Protein AF-A0AAQ0H2B1-F1 (afdb_monomer_lite)

Foldseek 3Di:
DWKKKWAWPDFDPVDPFRIWIWAADPPFKIWIATVPDIWIFGKDDPDDCLDPQNWMKTWTQADVSQVRDIKIKIKGADNVLQKMKIWIDHPPDPDTGITIFGMFIQPPDPDDDCVVHDVVVCVVRVVRNVVRVVSRVVVVD

pLDDT: mean 92.04, std 7.0, range [63.38, 98.38]

Secondary structure (DSSP, 8-state):
-EEEEEEEEE--TT---SEEEEEE-TTSEEEEEETTEEEEEEEEESS-TTSSSEEEEEEEEEEGGGTTEEEEEEEEEETTTTEEEEEEE-TT-SS-EEEEEEEEEPSS-S---GGGHHHHHHHHTHHHHHHHHHHHHHHT-

Radius of gyration: 14.16 Å; chains: 1; bounding box: 31×33×37 Å

Structure (mmCIF, N/CA/C/O backbone):
data_AF-A0AAQ0H2B1-F1
#
_entry.id   AF-A0AAQ0H2B1-F1
#
loop_
_atom_site.group_PDB
_atom_site.id
_atom_site.type_symbol
_atom_site.label_atom_id
_atom_site.label_alt_id
_atom_site.label_comp_id
_atom_site.label_asym_id
_atom_site.label_entity_id
_atom_site.label_seq_id
_atom_site.pdbx_PDB_ins_code
_atom_site.Cartn_x
_atom_site.Cartn_y
_atom_site.Cartn_z
_atom_site.occupancy
_atom_site.B_iso_or_equiv
_atom_site.auth_seq_id
_atom_site.auth_comp_id
_atom_site.auth_asym_id
_atom_site.auth_atom_id
_atom_site.pdbx_PDB_model_num
ATOM 1 N N . MET A 1 1 ? -8.523 10.826 -0.310 1.00 90.31 1 MET A N 1
ATOM 2 C CA . MET A 1 1 ? -7.206 10.159 -0.131 1.00 90.31 1 MET A CA 1
ATOM 3 C C . MET A 1 1 ? -7.349 8.956 0.801 1.00 90.31 1 MET A C 1
ATOM 5 O O . MET A 1 1 ? -8.160 9.020 1.713 1.00 90.31 1 MET A O 1
ATOM 9 N N . TYR A 1 2 ? -6.572 7.887 0.592 1.00 94.31 2 TYR A N 1
ATOM 10 C CA . TYR A 1 2 ? -6.545 6.706 1.471 1.00 94.31 2 TYR A CA 1
ATOM 11 C C . TYR A 1 2 ? -5.107 6.312 1.789 1.00 94.31 2 TYR A C 1
ATOM 13 O O . TYR A 1 2 ? -4.203 6.594 1.006 1.00 94.31 2 TYR A O 1
ATOM 21 N N . ALA A 1 3 ? -4.884 5.635 2.912 1.00 96.81 3 ALA A N 1
ATOM 22 C CA . ALA A 1 3 ? -3.597 5.017 3.197 1.00 96.81 3 ALA A CA 1
ATOM 23 C C . ALA A 1 3 ? -3.7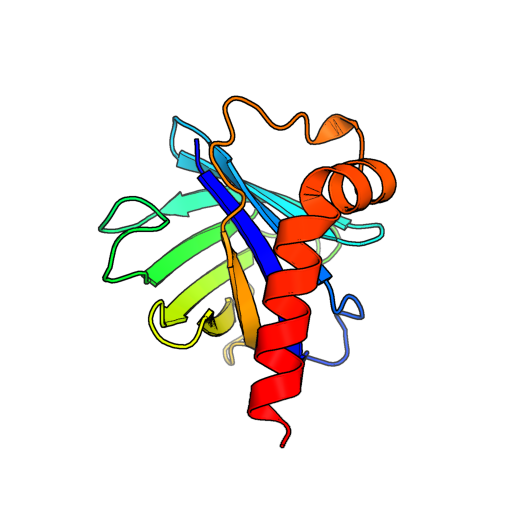60 3.808 4.120 1.00 96.81 3 ALA A C 1
ATOM 25 O O . ALA A 1 3 ? -4.725 3.722 4.881 1.00 96.81 3 ALA A O 1
ATOM 26 N N . GLN A 1 4 ? -2.817 2.875 4.050 1.00 97.06 4 GLN A N 1
ATOM 27 C CA . GLN A 1 4 ? -2.759 1.722 4.940 1.00 97.06 4 GLN A CA 1
ATOM 28 C C . GLN A 1 4 ? -1.317 1.292 5.196 1.00 97.06 4 GLN A C 1
ATOM 30 O O . GLN A 1 4 ? -0.481 1.294 4.292 1.00 97.06 4 GLN A O 1
ATOM 35 N N . ALA A 1 5 ? -1.042 0.924 6.442 1.00 98.00 5 ALA A N 1
ATOM 36 C CA . ALA A 1 5 ? 0.201 0.292 6.843 1.00 98.00 5 ALA A CA 1
ATOM 37 C C . ALA A 1 5 ? 0.140 -1.199 6.502 1.00 98.00 5 ALA A C 1
ATOM 39 O O . ALA A 1 5 ? -0.859 -1.860 6.787 1.00 98.00 5 ALA A O 1
ATOM 40 N N . LEU A 1 6 ? 1.208 -1.720 5.910 1.00 97.31 6 LEU A N 1
ATOM 41 C CA . LEU A 1 6 ? 1.389 -3.122 5.560 1.00 97.31 6 LEU A CA 1
ATOM 42 C C . LEU A 1 6 ? 2.454 -3.740 6.464 1.00 97.31 6 LEU A C 1
ATOM 44 O O . LEU A 1 6 ? 3.487 -3.126 6.735 1.00 97.31 6 LEU A O 1
ATOM 48 N N . ARG A 1 7 ? 2.216 -4.984 6.871 1.00 96.62 7 ARG A N 1
ATOM 49 C CA . ARG A 1 7 ? 3.158 -5.857 7.565 1.00 96.62 7 ARG A CA 1
ATOM 50 C C . ARG A 1 7 ? 3.243 -7.180 6.814 1.00 96.62 7 ARG A C 1
ATOM 52 O O . ARG A 1 7 ? 2.331 -7.993 6.912 1.00 96.62 7 ARG A O 1
ATOM 59 N N . TYR A 1 8 ? 4.330 -7.411 6.090 1.00 94.69 8 TYR A N 1
ATOM 60 C CA . TYR A 1 8 ? 4.580 -8.676 5.403 1.00 94.69 8 TYR A CA 1
ATOM 61 C C . TYR A 1 8 ? 5.014 -9.756 6.401 1.00 94.69 8 TYR A C 1
ATOM 63 O O . TYR A 1 8 ? 5.807 -9.498 7.312 1.00 94.69 8 TYR A O 1
ATOM 71 N N . THR A 1 9 ? 4.500 -10.972 6.219 1.00 93.12 9 THR A N 1
ATOM 72 C CA . THR A 1 9 ? 4.883 -12.171 6.991 1.00 93.12 9 THR A CA 1
ATOM 73 C C . THR A 1 9 ? 5.500 -13.253 6.113 1.00 93.12 9 THR A C 1
ATOM 75 O O . THR A 1 9 ? 6.251 -14.081 6.620 1.00 93.12 9 THR A O 1
ATOM 78 N N . ALA A 1 10 ? 5.257 -13.206 4.802 1.00 89.00 10 ALA A N 1
ATOM 79 C CA . ALA A 1 10 ? 6.019 -13.947 3.807 1.00 89.00 10 ALA A CA 1
ATOM 80 C C . ALA A 1 10 ? 6.435 -13.009 2.671 1.00 89.00 10 ALA A C 1
ATOM 82 O O . ALA A 1 10 ? 5.600 -12.328 2.068 1.00 89.00 10 ALA A O 1
ATOM 83 N N . MET A 1 11 ? 7.736 -12.992 2.395 1.00 81.88 11 MET A N 1
ATOM 84 C CA . MET A 1 11 ? 8.376 -12.166 1.373 1.00 81.88 11 MET A CA 1
ATOM 85 C C . MET A 1 11 ? 9.191 -13.062 0.439 1.00 81.88 11 MET A C 1
ATOM 87 O O . MET A 1 11 ? 9.677 -14.114 0.857 1.00 81.88 11 MET A O 1
ATOM 91 N N . PHE A 1 12 ? 9.373 -12.645 -0.815 1.00 76.38 12 PHE A N 1
ATOM 92 C CA . PHE A 1 12 ? 10.370 -13.272 -1.684 1.00 76.38 12 PHE A CA 1
ATOM 93 C C . PHE A 1 12 ? 11.763 -12.719 -1.343 1.00 76.38 12 PHE A C 1
ATOM 95 O O . PHE A 1 12 ? 11.892 -11.568 -0.932 1.00 76.38 12 PHE A O 1
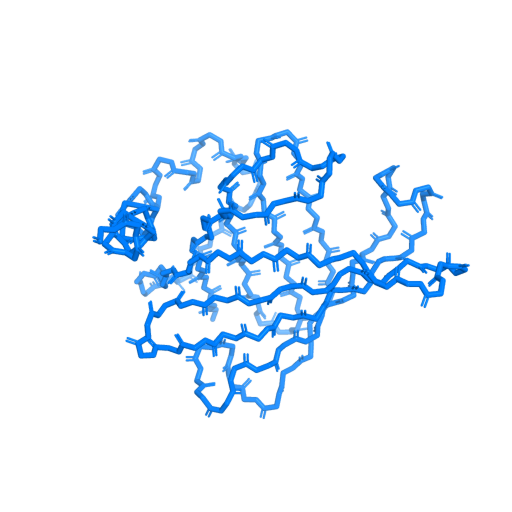ATOM 102 N N . HIS A 1 13 ? 12.804 -13.537 -1.522 1.00 63.38 13 HIS A N 1
ATOM 103 C CA . HIS A 1 13 ? 14.164 -13.319 -0.997 1.00 63.38 13 HIS A CA 1
ATOM 104 C C . HIS A 1 13 ? 14.785 -11.939 -1.297 1.00 63.38 13 HIS A C 1
ATOM 106 O O . HIS A 1 13 ? 15.622 -11.468 -0.535 1.00 63.38 13 HIS A O 1
ATOM 112 N N . ALA A 1 14 ? 14.393 -11.282 -2.390 1.00 67.56 14 ALA A N 1
ATOM 113 C CA . ALA A 1 14 ? 14.979 -10.009 -2.799 1.00 67.56 14 ALA A CA 1
ATOM 114 C C . ALA A 1 14 ? 14.323 -8.760 -2.175 1.00 67.56 14 ALA A C 1
ATOM 116 O O . ALA A 1 14 ? 14.881 -7.683 -2.336 1.00 67.56 14 ALA A O 1
ATOM 117 N N . LYS A 1 15 ? 13.202 -8.869 -1.438 1.00 65.19 15 LYS A N 1
ATOM 118 C CA . LYS A 1 15 ? 12.593 -7.718 -0.742 1.00 65.19 15 LYS A CA 1
ATOM 119 C C . LYS A 1 15 ? 12.733 -7.856 0.782 1.00 65.19 15 LYS A C 1
ATOM 121 O O . LYS A 1 15 ? 12.003 -8.646 1.379 1.00 65.19 15 LYS A O 1
ATOM 126 N N . PRO A 1 16 ? 13.633 -7.104 1.446 1.00 71.69 16 PRO A N 1
ATOM 127 C CA . PRO A 1 16 ? 13.937 -7.319 2.864 1.00 71.69 16 PRO A CA 1
ATOM 128 C C . PRO A 1 16 ? 13.017 -6.552 3.834 1.00 71.69 16 PRO A C 1
ATOM 130 O O . PRO A 1 16 ? 13.217 -6.607 5.049 1.00 71.69 16 PRO A O 1
ATOM 133 N N . PHE A 1 17 ? 12.011 -5.821 3.342 1.00 88.25 17 PHE A N 1
ATOM 134 C CA . PHE A 1 17 ? 11.243 -4.886 4.165 1.00 88.25 17 PHE A CA 1
ATOM 135 C C . PHE A 1 17 ? 9.903 -5.442 4.622 1.00 88.25 17 PHE A C 1
ATOM 137 O O . PHE A 1 17 ? 8.922 -5.486 3.883 1.00 88.25 17 PHE A O 1
ATOM 144 N N . ALA A 1 18 ? 9.844 -5.790 5.903 1.00 92.38 18 ALA A N 1
ATOM 145 C CA . ALA A 1 18 ? 8.640 -6.347 6.496 1.00 92.38 18 ALA A CA 1
ATOM 146 C C . ALA A 1 18 ? 7.520 -5.315 6.728 1.00 92.38 18 ALA 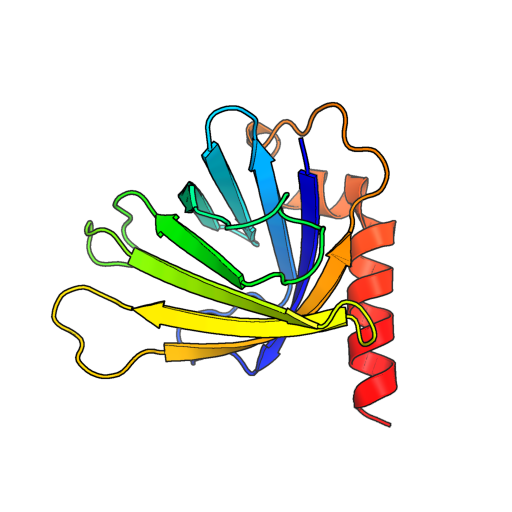A C 1
ATOM 148 O O . ALA A 1 18 ? 6.390 -5.714 6.984 1.00 92.38 18 ALA A O 1
ATOM 149 N N . GLU A 1 19 ? 7.794 -4.011 6.670 1.00 96.12 19 GLU A N 1
ATOM 150 C CA . GLU A 1 19 ? 6.787 -2.952 6.816 1.00 96.12 19 GLU A CA 1
ATOM 151 C C . GLU A 1 19 ? 6.791 -2.045 5.578 1.00 96.12 19 GLU A C 1
ATOM 153 O O . GLU A 1 19 ? 7.852 -1.753 5.027 1.00 96.12 19 GLU A O 1
ATOM 158 N N . ALA A 1 20 ? 5.607 -1.590 5.164 1.00 96.88 20 ALA A N 1
ATOM 159 C CA . ALA A 1 20 ? 5.458 -0.570 4.130 1.00 96.88 20 ALA A CA 1
ATOM 160 C C . ALA A 1 20 ? 4.233 0.318 4.390 1.00 96.88 20 ALA A C 1
ATOM 162 O O . ALA A 1 20 ? 3.270 -0.117 5.017 1.00 96.88 20 ALA A O 1
ATOM 163 N N . LEU A 1 21 ? 4.243 1.551 3.891 1.00 98.06 21 LEU A N 1
ATOM 164 C CA . LEU A 1 21 ? 3.088 2.446 3.884 1.00 98.06 21 LEU A CA 1
ATOM 165 C C . LEU A 1 21 ? 2.571 2.570 2.457 1.00 98.06 21 LEU A C 1
ATOM 167 O O . LEU A 1 21 ? 3.293 3.050 1.593 1.00 98.06 21 LEU A O 1
ATOM 171 N N . LEU A 1 22 ? 1.324 2.177 2.218 1.00 97.44 22 LEU A N 1
ATOM 172 C CA . LEU A 1 22 ? 0.670 2.309 0.921 1.00 97.44 22 LEU A CA 1
ATOM 173 C C . LEU A 1 22 ? -0.286 3.503 0.941 1.00 97.44 22 LEU A C 1
ATOM 175 O O . LEU A 1 22 ? -1.231 3.534 1.729 1.00 97.44 22 LEU A O 1
ATOM 179 N N . VAL A 1 23 ? -0.037 4.478 0.073 1.00 97.44 23 VAL A N 1
ATOM 180 C CA . VAL A 1 23 ? -0.727 5.767 0.001 1.00 97.44 23 VAL A CA 1
ATOM 181 C C . VAL A 1 23 ? -1.434 5.898 -1.344 1.00 97.44 23 VAL A C 1
ATOM 183 O O . VAL A 1 23 ? -0.784 5.867 -2.381 1.00 97.44 23 VAL A O 1
ATOM 186 N N . TYR A 1 24 ? -2.748 6.113 -1.330 1.00 95.75 24 TYR A N 1
ATOM 187 C CA . TYR A 1 24 ? -3.588 6.314 -2.513 1.00 95.75 24 TYR A CA 1
ATOM 188 C C . TYR A 1 24 ? -4.021 7.770 -2.614 1.00 95.75 24 TYR A C 1
ATOM 190 O O . TYR A 1 24 ? -4.612 8.326 -1.678 1.00 95.75 24 TYR A O 1
ATOM 198 N N . ARG A 1 25 ? -3.799 8.380 -3.772 1.00 93.25 25 ARG A N 1
ATOM 199 C CA . ARG A 1 25 ? -4.147 9.776 -4.027 1.00 93.25 25 ARG A CA 1
ATOM 200 C C . ARG A 1 25 ? -5.343 9.883 -4.961 1.00 93.25 25 ARG A C 1
ATOM 202 O O . ARG A 1 25 ? -5.713 8.941 -5.669 1.00 93.25 25 ARG A O 1
ATOM 209 N N . GLU A 1 26 ? -5.970 11.051 -4.915 1.00 85.75 26 GLU A N 1
ATOM 210 C CA . GLU A 1 26 ? -6.942 11.443 -5.931 1.00 85.75 26 GLU A CA 1
ATOM 211 C C . GLU A 1 26 ? -6.247 11.525 -7.294 1.00 85.75 26 GLU A C 1
ATOM 213 O O . GLU A 1 26 ? -5.056 11.826 -7.375 1.00 85.75 26 GLU A O 1
ATOM 218 N N . GLY A 1 27 ? -6.971 11.182 -8.360 1.00 87.44 27 GLY A N 1
ATOM 219 C CA . GLY A 1 27 ? -6.392 11.059 -9.701 1.00 87.44 27 GLY A CA 1
ATOM 220 C C . GLY A 1 27 ? -5.729 9.708 -9.997 1.00 87.44 27 GLY A C 1
ATOM 221 O O . GLY A 1 27 ? -5.093 9.571 -11.034 1.00 87.44 27 GLY A O 1
ATOM 222 N N . GLY A 1 28 ? -5.883 8.705 -9.124 1.00 92.50 28 GLY A N 1
ATOM 223 C CA . GLY A 1 28 ? -5.494 7.323 -9.436 1.00 92.50 28 GLY A CA 1
ATOM 224 C C . GLY A 1 28 ? -4.001 7.025 -9.287 1.00 92.50 28 GLY A C 1
ATOM 225 O O . GLY A 1 28 ? -3.534 6.019 -9.809 1.00 92.50 28 GLY A O 1
ATOM 226 N N . THR A 1 29 ? -3.245 7.864 -8.575 1.00 96.19 29 THR A N 1
ATOM 227 C CA . THR A 1 29 ? -1.821 7.623 -8.293 1.00 96.19 29 THR A CA 1
ATOM 228 C C . THR A 1 29 ? -1.605 7.041 -6.902 1.00 96.19 29 THR A C 1
ATOM 230 O O . THR A 1 29 ? -2.406 7.249 -5.984 1.00 96.19 29 THR A O 1
ATOM 233 N N . TYR A 1 30 ? -0.514 6.304 -6.726 1.00 97.38 30 TYR A N 1
ATOM 234 C CA . TYR A 1 30 ? -0.109 5.785 -5.428 1.00 97.38 30 TYR A CA 1
ATOM 235 C C . TYR A 1 30 ? 1.382 5.984 -5.178 1.00 97.38 30 TYR A C 1
ATOM 237 O O . TYR A 1 30 ? 2.181 6.128 -6.105 1.00 97.38 30 TYR A O 1
ATOM 245 N N . THR A 1 31 ? 1.730 5.935 -3.897 1.00 97.00 31 THR A N 1
ATOM 246 C CA . THR A 1 31 ? 3.095 5.707 -3.438 1.00 97.00 31 THR A CA 1
ATOM 247 C C . THR A 1 31 ? 3.076 4.556 -2.443 1.00 97.00 31 THR A C 1
ATOM 249 O O . THR A 1 31 ? 2.232 4.543 -1.546 1.00 97.00 31 THR A O 1
ATOM 252 N N . ILE A 1 32 ? 4.004 3.612 -2.563 1.00 96.19 32 ILE A N 1
ATOM 253 C CA . ILE A 1 32 ? 4.336 2.677 -1.487 1.00 96.19 32 ILE A CA 1
ATOM 254 C C . ILE A 1 32 ? 5.747 2.976 -0.990 1.00 96.19 32 ILE A C 1
ATOM 256 O O . ILE A 1 32 ? 6.664 3.094 -1.793 1.00 96.19 32 ILE A O 1
ATOM 260 N N . LEU A 1 33 ? 5.894 3.136 0.324 1.00 95.94 33 LEU A N 1
ATOM 261 C CA . LEU A 1 33 ? 7.158 3.479 0.971 1.00 95.94 33 LEU A CA 1
ATOM 262 C C . LEU A 1 33 ? 7.581 2.352 1.902 1.00 95.94 33 LEU A C 1
ATOM 264 O O . LEU A 1 33 ? 6.760 1.847 2.669 1.00 95.94 33 LEU A O 1
ATOM 268 N N . SER A 1 34 ? 8.859 2.013 1.878 1.00 94.06 34 SER A N 1
ATOM 269 C CA . SER A 1 34 ? 9.530 1.071 2.777 1.00 94.06 34 SER A CA 1
ATOM 270 C C . SER A 1 34 ? 10.917 1.621 3.149 1.00 94.06 34 SER A C 1
ATOM 272 O O . SER A 1 34 ? 11.335 2.635 2.590 1.00 94.06 34 SER A O 1
ATOM 274 N N . PRO A 1 35 ? 11.653 1.029 4.112 1.00 92.19 35 PRO A N 1
ATOM 275 C CA . PRO A 1 35 ? 13.009 1.477 4.413 1.00 92.19 35 PRO A CA 1
ATOM 276 C C . PRO A 1 35 ? 13.888 1.532 3.151 1.00 92.19 35 PRO A C 1
ATOM 278 O O . PRO A 1 35 ? 14.231 0.503 2.599 1.00 92.19 35 PRO A O 1
ATOM 281 N N . GLY A 1 36 ? 14.269 2.730 2.709 1.00 81.81 36 GLY A N 1
ATOM 282 C CA . GLY A 1 36 ? 15.200 2.918 1.589 1.00 81.81 36 GLY A CA 1
ATOM 283 C C . GLY A 1 36 ? 14.607 2.802 0.180 1.00 81.81 36 GLY A C 1
ATOM 284 O O . GLY A 1 36 ? 15.341 3.051 -0.769 1.00 81.81 36 GLY A O 1
ATOM 285 N N . GLU A 1 37 ? 13.316 2.495 0.033 1.00 85.69 37 GLU A N 1
ATOM 286 C CA . GLU A 1 37 ? 12.657 2.346 -1.272 1.00 85.69 37 GLU A CA 1
ATOM 287 C C . GLU A 1 37 ? 11.280 3.007 -1.273 1.00 85.69 37 GLU A C 1
ATOM 289 O O . GLU A 1 37 ? 10.423 2.671 -0.446 1.00 85.69 37 GLU A O 1
ATOM 294 N N . ASP A 1 38 ? 11.068 3.873 -2.264 1.00 92.06 38 ASP A N 1
ATOM 295 C CA . ASP A 1 38 ? 9.779 4.467 -2.588 1.00 92.06 38 ASP A CA 1
ATOM 296 C C . ASP A 1 38 ? 9.403 4.080 -4.019 1.00 92.06 38 ASP A C 1
ATOM 298 O O . ASP A 1 38 ? 10.157 4.306 -4.966 1.00 92.06 38 ASP A O 1
ATOM 302 N N . HIS A 1 39 ? 8.207 3.524 -4.192 1.00 94.06 39 HIS A N 1
ATOM 303 C CA . HIS A 1 39 ? 7.667 3.203 -5.508 1.00 94.06 39 HIS A CA 1
ATOM 304 C C . HIS A 1 39 ? 6.430 4.034 -5.789 1.00 94.06 39 HIS A C 1
ATOM 306 O O . HIS A 1 39 ? 5.506 4.102 -4.975 1.00 94.06 39 HIS A O 1
ATOM 312 N N . HIS A 1 40 ? 6.403 4.629 -6.976 1.00 96.25 40 HIS A N 1
ATOM 313 C CA . HIS A 1 40 ? 5.323 5.485 -7.445 1.00 96.25 40 HIS A CA 1
ATOM 314 C C . HIS A 1 40 ? 4.658 4.876 -8.668 1.00 96.25 40 HIS A C 1
ATOM 316 O O . HIS A 1 40 ? 5.308 4.208 -9.470 1.00 96.25 40 HIS A O 1
ATOM 322 N N . GLY A 1 41 ? 3.372 5.151 -8.849 1.00 97.25 41 GLY A N 1
ATOM 323 C CA . GLY A 1 41 ? 2.670 4.697 -10.037 1.00 97.25 41 GLY A CA 1
ATOM 324 C C . GLY A 1 41 ? 1.190 5.012 -10.026 1.00 97.25 41 GLY A C 1
ATOM 325 O O . GLY A 1 41 ? 0.721 5.881 -9.286 1.00 97.25 41 GLY A O 1
ATOM 326 N N . CYS A 1 42 ? 0.455 4.269 -10.844 1.00 97.75 42 CYS A N 1
ATOM 327 C CA . CYS A 1 42 ? -0.995 4.364 -10.952 1.00 97.75 42 CYS A CA 1
ATOM 328 C C . CYS A 1 42 ? -1.664 3.120 -10.373 1.00 97.75 42 CYS A C 1
ATOM 330 O O . CYS A 1 42 ? -1.102 2.026 -10.419 1.00 97.75 42 CYS A O 1
ATOM 332 N N . TYR A 1 43 ? -2.873 3.274 -9.846 1.00 96.19 43 TYR A N 1
ATOM 333 C CA . TYR A 1 43 ? -3.692 2.161 -9.388 1.00 96.19 43 TYR A CA 1
ATOM 334 C C . TYR A 1 43 ? -5.051 2.147 -10.083 1.00 96.19 43 TYR A C 1
ATOM 336 O O . TYR A 1 43 ? -5.599 3.182 -10.456 1.00 96.19 43 TYR A O 1
ATOM 344 N N . VAL A 1 44 ? -5.611 0.950 -10.209 1.00 93.75 44 VAL A N 1
ATOM 345 C CA . VAL A 1 44 ? -6.967 0.702 -10.688 1.00 93.75 44 VAL A CA 1
ATOM 346 C C . VAL A 1 44 ? -7.669 -0.177 -9.663 1.00 93.75 44 VAL A C 1
ATOM 348 O O . VAL A 1 44 ? -7.148 -1.213 -9.247 1.00 93.75 44 VAL A O 1
ATOM 351 N N . SER A 1 45 ? -8.854 0.251 -9.244 1.00 91.00 45 SER A N 1
ATOM 352 C CA . SER A 1 45 ? -9.704 -0.463 -8.294 1.00 91.00 45 SER A CA 1
ATOM 353 C C . SER A 1 45 ? -11.152 -0.387 -8.764 1.00 91.00 45 SER A C 1
ATOM 355 O O . SER A 1 45 ? -11.581 0.646 -9.276 1.00 91.00 45 SER A O 1
ATOM 357 N N . ALA A 1 46 ? -11.902 -1.476 -8.596 1.00 85.75 46 ALA A N 1
ATOM 358 C CA . ALA A 1 46 ? -13.333 -1.508 -8.907 1.00 85.75 46 ALA A CA 1
ATOM 359 C C . ALA A 1 46 ? -14.175 -0.741 -7.868 1.00 85.75 46 ALA A C 1
ATOM 361 O O . ALA A 1 46 ? -15.283 -0.302 -8.164 1.00 85.75 46 ALA A O 1
ATOM 362 N N . THR A 1 47 ? -13.637 -0.577 -6.659 1.00 86.62 47 THR A N 1
ATOM 363 C CA . THR A 1 47 ? -14.227 0.165 -5.538 1.00 86.62 47 THR A CA 1
ATOM 364 C C . THR A 1 47 ? -13.265 1.235 -5.032 1.00 86.62 47 THR A C 1
ATOM 366 O O . THR A 1 47 ? -12.110 1.313 -5.464 1.00 86.62 47 THR A O 1
ATOM 369 N N . LEU A 1 48 ? -13.703 2.056 -4.074 1.00 86.69 48 LEU A N 1
ATOM 370 C CA . LEU A 1 48 ? -12.766 2.888 -3.322 1.00 86.69 48 LEU A CA 1
ATOM 371 C C . LEU A 1 48 ? -11.720 1.975 -2.633 1.00 86.69 48 LEU A C 1
ATOM 373 O O . LEU A 1 48 ? -12.089 0.911 -2.147 1.00 86.69 48 LEU A O 1
ATOM 377 N N . PRO A 1 49 ? -10.421 2.339 -2.564 1.00 79.75 49 PRO A N 1
ATOM 378 C CA . PRO A 1 49 ? -9.330 1.434 -2.152 1.00 79.75 49 PRO A CA 1
ATOM 379 C C . PRO A 1 49 ? -9.475 0.695 -0.808 1.00 79.75 49 PRO A C 1
ATOM 381 O O . PRO A 1 49 ? -8.791 -0.311 -0.569 1.00 79.75 49 PRO A O 1
ATOM 384 N N . LEU A 1 50 ? -10.323 1.194 0.096 1.00 86.12 50 LEU A N 1
ATOM 385 C CA . LEU A 1 50 ? -10.601 0.577 1.395 1.00 86.12 50 LEU A CA 1
ATOM 386 C C . LEU A 1 50 ? -11.975 -0.121 1.467 1.00 86.12 50 LEU A C 1
ATOM 388 O O . LEU A 1 50 ? -12.230 -0.819 2.446 1.00 86.12 50 LEU A O 1
ATOM 392 N N . ASP A 1 51 ? -12.803 -0.014 0.427 1.00 85.69 51 ASP A N 1
ATOM 393 C CA . ASP A 1 51 ? -14.151 -0.582 0.374 1.00 85.69 51 ASP A CA 1
ATOM 394 C C . ASP A 1 51 ? -14.143 -1.980 -0.270 1.00 85.69 51 ASP A C 1
ATOM 396 O O . ASP A 1 51 ? -13.475 -2.192 -1.289 1.00 85.69 51 ASP A O 1
ATOM 400 N N . PRO A 1 52 ? -14.890 -2.957 0.269 1.00 81.25 52 PRO A N 1
ATOM 401 C CA . PRO A 1 52 ? -14.998 -4.283 -0.332 1.00 81.25 52 PRO A CA 1
ATOM 402 C C . PRO A 1 52 ? -15.784 -4.256 -1.661 1.00 81.25 52 PRO A C 1
ATOM 404 O O . PRO A 1 52 ? -16.772 -3.529 -1.758 1.00 81.25 52 PRO A O 1
ATOM 407 N N . PRO A 1 53 ? -15.425 -5.091 -2.661 1.00 69.75 53 PRO A N 1
ATOM 408 C CA . PRO A 1 53 ? -14.273 -6.001 -2.716 1.00 69.75 53 PRO A CA 1
ATOM 409 C C . PRO A 1 53 ? -12.935 -5.280 -2.954 1.00 69.75 53 PRO A C 1
ATOM 411 O O . PRO A 1 53 ? -12.793 -4.476 -3.867 1.00 69.75 53 PRO A O 1
ATOM 414 N N . ARG A 1 54 ? -11.908 -5.636 -2.174 1.00 84.19 54 ARG A N 1
ATOM 415 C CA . ARG A 1 54 ? -10.617 -4.933 -2.160 1.00 84.19 54 ARG A CA 1
ATOM 416 C C . ARG A 1 54 ? -9.556 -5.629 -3.013 1.00 84.19 54 ARG A C 1
ATOM 418 O O . ARG A 1 54 ? -8.549 -6.101 -2.486 1.00 84.19 54 ARG A O 1
ATOM 425 N N . ARG A 1 55 ? -9.778 -5.712 -4.326 1.00 92.81 55 ARG A N 1
ATOM 426 C CA . ARG A 1 55 ? -8.731 -6.114 -5.278 1.00 92.81 55 ARG A CA 1
ATOM 427 C C . ARG A 1 55 ? -8.267 -4.891 -6.053 1.00 92.81 55 ARG A C 1
ATOM 429 O O . ARG A 1 55 ? -9.055 -4.287 -6.773 1.00 92.81 55 ARG A O 1
ATOM 436 N N . VAL A 1 56 ? -6.995 -4.544 -5.898 1.00 94.81 56 VAL A N 1
ATOM 437 C CA . VAL A 1 56 ? -6.404 -3.352 -6.509 1.00 94.81 56 VAL A CA 1
ATOM 438 C C . VAL A 1 56 ? -5.201 -3.762 -7.342 1.00 94.81 56 VAL A C 1
ATOM 440 O O . VAL A 1 56 ? -4.330 -4.495 -6.870 1.00 94.81 56 VAL A O 1
ATOM 443 N N . GLN A 1 57 ? -5.164 -3.285 -8.581 1.00 96.25 57 GLN A N 1
ATOM 444 C CA . GLN A 1 57 ? -4.006 -3.403 -9.453 1.00 96.25 57 GLN A CA 1
ATOM 445 C C . GLN A 1 57 ? -3.203 -2.110 -9.390 1.00 96.25 57 GLN A C 1
ATOM 447 O O . GLN A 1 57 ? -3.765 -1.021 -9.448 1.00 96.25 57 GLN A O 1
ATOM 452 N N . PHE A 1 58 ? -1.890 -2.240 -9.311 1.00 96.88 58 PHE A N 1
ATOM 453 C CA . PHE A 1 58 ? -0.932 -1.15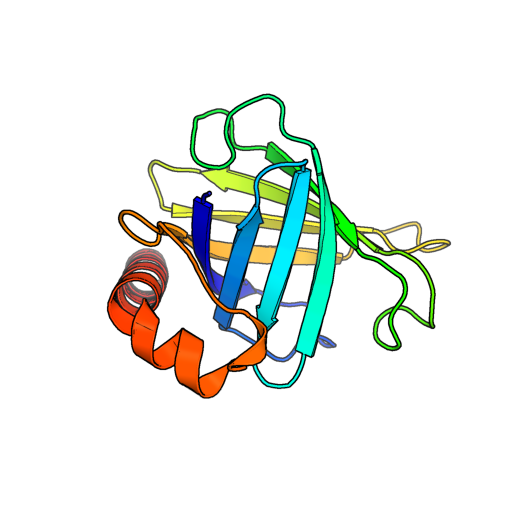0 -9.307 1.00 96.88 58 PHE A CA 1
ATOM 454 C C . PHE A 1 58 ? 0.035 -1.352 -10.461 1.00 96.88 58 PHE A C 1
ATOM 456 O O . PHE A 1 58 ? 0.513 -2.462 -10.676 1.00 96.88 58 PHE A O 1
ATOM 463 N N . THR A 1 59 ? 0.315 -0.290 -11.201 1.00 97.75 59 THR A N 1
ATOM 464 C CA . THR A 1 59 ? 1.394 -0.241 -12.190 1.00 97.75 59 THR A CA 1
ATOM 465 C C . THR A 1 59 ? 2.424 0.752 -11.686 1.00 97.75 59 THR A C 1
ATOM 467 O O . THR A 1 59 ? 2.164 1.959 -11.687 1.00 97.75 59 THR A O 1
ATOM 470 N N . SER A 1 60 ? 3.556 0.237 -11.219 1.00 96.94 60 SER A N 1
ATOM 471 C CA . SER A 1 60 ? 4.697 1.035 -10.792 1.00 96.94 60 SER A CA 1
ATOM 472 C C . SER A 1 60 ? 5.418 1.611 -12.010 1.00 96.94 60 SER A C 1
ATOM 474 O O . SER A 1 60 ? 5.591 0.922 -13.018 1.00 96.94 60 SER A O 1
ATOM 476 N N . LEU A 1 61 ? 5.861 2.862 -11.903 1.00 96.62 61 LEU A N 1
ATOM 477 C CA . LEU A 1 61 ? 6.784 3.479 -12.857 1.00 96.62 61 LEU A CA 1
ATOM 478 C C . LEU A 1 61 ? 8.129 2.737 -12.871 1.00 96.62 61 LEU A C 1
ATOM 480 O O . LEU A 1 61 ? 8.449 2.097 -11.878 1.00 96.62 61 LEU A O 1
ATOM 484 N N . PRO A 1 62 ? 8.937 2.851 -13.935 1.00 95.00 62 PRO A N 1
ATOM 485 C CA . PRO A 1 62 ? 10.277 2.274 -13.978 1.00 95.00 62 PRO A CA 1
ATOM 486 C C . PRO A 1 62 ? 11.140 2.571 -12.748 1.00 95.00 62 PRO A C 1
ATOM 488 O O . PRO A 1 62 ? 11.172 3.707 -12.268 1.00 95.00 62 PRO A O 1
ATOM 491 N N . SER A 1 63 ? 11.851 1.556 -12.251 1.00 90.25 63 SER A N 1
ATOM 492 C CA . SER A 1 63 ? 12.839 1.709 -11.179 1.00 90.25 63 SER A CA 1
ATOM 493 C C . SER A 1 63 ? 13.952 0.665 -11.280 1.00 90.25 63 SER A C 1
ATOM 495 O O . SER A 1 63 ? 13.782 -0.386 -11.906 1.00 90.25 63 SER A O 1
ATOM 497 N N . THR A 1 64 ? 15.074 0.920 -10.606 1.00 88.88 64 THR A N 1
ATOM 498 C CA . THR A 1 64 ? 16.221 0.001 -10.557 1.00 88.88 64 THR A CA 1
ATOM 499 C C . THR A 1 64 ? 15.861 -1.372 -9.991 1.00 88.88 64 THR A C 1
ATOM 501 O O . THR A 1 64 ? 16.475 -2.369 -10.367 1.00 88.88 64 THR A O 1
ATOM 504 N N . ASP A 1 65 ? 14.828 -1.454 -9.150 1.00 86.50 65 ASP A N 1
ATOM 505 C CA . ASP A 1 65 ? 14.376 -2.711 -8.538 1.00 86.50 65 ASP A CA 1
ATOM 506 C C . ASP A 1 65 ? 13.760 -3.668 -9.569 1.00 86.50 65 ASP A C 1
ATOM 508 O O . ASP A 1 65 ? 13.638 -4.873 -9.326 1.00 86.50 65 ASP A O 1
ATOM 512 N N . TRP A 1 66 ? 13.393 -3.133 -10.736 1.00 88.12 66 TRP A N 1
ATOM 513 C CA . TRP A 1 66 ? 12.775 -3.848 -11.850 1.00 88.12 66 TRP A CA 1
ATOM 514 C C . TRP A 1 66 ? 13.543 -3.647 -13.156 1.00 88.12 66 TRP A C 1
ATOM 516 O O . TRP A 1 66 ? 12.960 -3.746 -14.230 1.00 88.12 66 TRP A O 1
ATOM 526 N N . SER A 1 67 ? 14.855 -3.391 -13.071 1.00 89.75 67 SER A N 1
ATOM 527 C CA . SER A 1 67 ? 15.727 -3.204 -14.244 1.00 89.75 67 SER A CA 1
ATOM 528 C C . SER A 1 67 ? 15.263 -2.070 -15.166 1.00 89.75 67 SER A C 1
ATOM 530 O O . SER A 1 67 ? 15.291 -2.205 -16.387 1.00 89.75 67 SER A O 1
ATOM 532 N N . ASP A 1 68 ? 14.826 -0.964 -14.559 1.00 91.88 68 ASP A N 1
ATOM 533 C CA . ASP A 1 68 ? 14.317 0.231 -15.238 1.00 91.88 68 ASP A CA 1
ATOM 534 C C . ASP A 1 68 ? 13.095 -0.043 -16.137 1.00 91.88 68 ASP A C 1
ATOM 536 O O . ASP A 1 68 ? 12.847 0.674 -17.109 1.00 91.88 68 ASP A O 1
ATOM 540 N N . ASP A 1 69 ? 12.289 -1.047 -15.774 1.00 93.44 69 ASP A N 1
ATOM 541 C CA . ASP A 1 69 ? 11.007 -1.372 -16.406 1.00 93.44 69 ASP A CA 1
ATOM 542 C C . ASP A 1 69 ? 9.836 -1.232 -15.414 1.00 93.44 69 ASP A C 1
ATOM 544 O O . ASP A 1 69 ? 10.015 -1.096 -14.199 1.00 93.44 69 ASP A O 1
ATOM 548 N N . VAL A 1 70 ? 8.610 -1.230 -15.933 1.00 94.69 70 VAL A N 1
ATOM 549 C CA . VAL A 1 70 ? 7.387 -1.177 -15.129 1.00 94.69 70 VAL A CA 1
ATOM 550 C C . VAL A 1 70 ? 7.173 -2.482 -14.367 1.00 94.69 70 VAL A C 1
ATOM 552 O O . VAL A 1 70 ? 7.456 -3.570 -14.858 1.00 94.69 70 VAL A O 1
ATOM 555 N N . ALA A 1 71 ? 6.570 -2.389 -13.185 1.00 95.44 71 ALA A N 1
ATOM 556 C CA . ALA A 1 71 ? 6.120 -3.553 -12.428 1.00 95.44 71 ALA A CA 1
ATOM 557 C C . ALA A 1 71 ? 4.614 -3.492 -12.202 1.00 95.44 71 ALA A C 1
ATOM 559 O O . ALA A 1 71 ? 4.068 -2.444 -11.857 1.00 95.44 71 ALA A O 1
ATOM 560 N N . THR A 1 72 ? 3.931 -4.627 -12.351 1.00 96.81 72 THR A N 1
ATOM 561 C CA . THR A 1 72 ? 2.518 -4.729 -11.975 1.00 96.81 72 THR A CA 1
ATOM 562 C C . THR A 1 72 ? 2.392 -5.450 -10.643 1.00 96.81 72 THR A C 1
ATOM 564 O O . THR A 1 72 ? 2.835 -6.586 -10.501 1.00 96.81 72 THR A O 1
ATOM 567 N N . HIS A 1 73 ? 1.745 -4.811 -9.671 1.00 95.62 73 HIS A N 1
ATOM 568 C CA . HIS A 1 73 ? 1.353 -5.454 -8.423 1.00 95.62 73 HIS A CA 1
ATOM 569 C C . HIS A 1 73 ? -0.156 -5.662 -8.398 1.00 95.62 73 HIS A C 1
ATOM 571 O O . HIS A 1 73 ? -0.918 -4.738 -8.671 1.00 95.62 73 HIS A O 1
ATOM 577 N N . VAL A 1 74 ? -0.611 -6.849 -8.016 1.00 96.00 74 VAL A N 1
ATOM 578 C CA . VAL A 1 74 ? -2.030 -7.107 -7.750 1.00 96.00 74 VAL A CA 1
ATOM 579 C C . VAL A 1 74 ? -2.171 -7.465 -6.285 1.00 96.00 74 VAL A C 1
ATOM 581 O O . VAL A 1 74 ? -1.610 -8.466 -5.844 1.00 96.00 74 VAL A O 1
ATOM 584 N N . LEU A 1 75 ? -2.889 -6.636 -5.525 1.00 95.88 75 LEU A N 1
ATOM 585 C CA . LEU A 1 75 ? -3.144 -6.883 -4.109 1.00 95.88 75 LEU A CA 1
ATOM 586 C C . LEU A 1 75 ? -4.615 -7.209 -3.881 1.00 95.88 75 LEU A C 1
ATOM 588 O O . LEU A 1 75 ? -5.502 -6.505 -4.369 1.00 95.88 75 LEU A O 1
ATOM 592 N N . GLY A 1 76 ? -4.862 -8.259 -3.105 1.00 95.31 76 GLY A N 1
ATOM 593 C CA . GLY A 1 76 ? -6.178 -8.606 -2.578 1.00 95.31 76 GLY A CA 1
ATOM 594 C C . GLY A 1 76 ? -6.192 -8.452 -1.063 1.00 95.31 76 GLY A C 1
ATOM 595 O O . GLY A 1 76 ? -5.341 -9.039 -0.398 1.00 95.31 76 GLY A O 1
ATOM 596 N N . PHE A 1 77 ? -7.148 -7.696 -0.520 1.00 94.62 77 PHE A N 1
ATOM 597 C CA . PHE A 1 77 ? -7.299 -7.481 0.923 1.00 94.62 77 PHE A CA 1
ATOM 598 C C . PHE A 1 77 ? -8.561 -8.162 1.464 1.00 94.62 77 PHE A C 1
ATOM 600 O O . PHE A 1 77 ? -9.641 -8.038 0.887 1.00 94.62 77 PHE A O 1
ATOM 607 N N . ALA A 1 78 ? -8.424 -8.823 2.611 1.00 92.94 78 ALA A N 1
ATOM 608 C CA . ALA A 1 78 ? -9.503 -9.402 3.400 1.00 92.94 78 ALA A CA 1
ATOM 609 C C . ALA A 1 78 ? -9.784 -8.483 4.607 1.00 92.94 78 ALA A C 1
ATOM 611 O O . ALA A 1 78 ? -9.066 -8.561 5.604 1.00 92.94 78 ALA A O 1
ATOM 612 N N . PRO A 1 79 ? -10.772 -7.571 4.533 1.00 84.00 79 PRO A N 1
ATOM 613 C CA . PRO A 1 79 ? -10.984 -6.553 5.567 1.00 84.00 79 PRO A CA 1
ATOM 614 C C . PRO A 1 79 ? -11.322 -7.144 6.942 1.00 84.00 79 PRO A C 1
ATOM 616 O O . PRO A 1 79 ? -10.885 -6.594 7.947 1.00 84.00 79 PRO A O 1
ATOM 619 N N . ASP A 1 80 ? -12.013 -8.284 6.984 1.00 88.38 80 ASP A N 1
ATOM 620 C CA . ASP A 1 80 ? -12.448 -8.922 8.234 1.00 88.38 80 ASP A CA 1
ATOM 621 C C . ASP A 1 80 ? -11.276 -9.440 9.077 1.00 88.38 80 ASP A C 1
ATOM 623 O O . ASP A 1 80 ? -11.331 -9.445 10.304 1.00 88.38 80 ASP A O 1
ATOM 627 N N . THR A 1 81 ? -10.199 -9.874 8.420 1.00 91.69 81 THR A N 1
ATOM 628 C CA . THR A 1 81 ? -9.005 -10.429 9.077 1.00 91.69 81 THR A CA 1
ATOM 629 C C . THR A 1 81 ? -7.810 -9.482 9.021 1.00 91.69 81 THR A C 1
ATOM 631 O O . THR A 1 81 ? -6.789 -9.723 9.664 1.00 91.69 81 THR A O 1
ATOM 634 N N . GLY A 1 82 ? -7.903 -8.430 8.205 1.00 94.00 82 GLY A N 1
ATOM 635 C CA . GLY A 1 82 ? -6.788 -7.572 7.823 1.00 94.00 82 GLY A CA 1
ATOM 636 C C . GLY A 1 82 ? -5.738 -8.267 6.953 1.00 94.00 82 GLY A C 1
ATOM 637 O O . GLY A 1 82 ? -4.713 -7.659 6.664 1.00 94.00 82 GLY A O 1
ATOM 638 N N . GLY A 1 83 ? -5.949 -9.514 6.525 1.00 96.12 83 GLY A N 1
ATOM 639 C CA . GLY A 1 83 ? -5.004 -10.224 5.666 1.00 96.12 83 GLY A CA 1
ATOM 640 C C . GLY A 1 83 ? -4.904 -9.599 4.274 1.00 96.12 83 GLY A C 1
ATOM 641 O O . GLY A 1 83 ? -5.877 -9.054 3.751 1.00 96.12 83 GLY A O 1
ATOM 642 N N . PHE A 1 84 ? -3.739 -9.703 3.639 1.00 95.94 84 PHE A N 1
ATOM 643 C CA . PHE A 1 84 ? -3.580 -9.376 2.226 1.00 95.94 84 PHE A CA 1
ATOM 644 C C . PHE A 1 84 ? -2.656 -10.353 1.503 1.00 95.94 84 PHE A C 1
ATOM 646 O O . PHE A 1 84 ? -1.734 -10.921 2.089 1.00 95.94 84 PHE A O 1
ATOM 653 N N . THR A 1 85 ? -2.893 -10.495 0.204 1.00 95.94 85 THR A N 1
ATOM 654 C CA . THR A 1 85 ? -1.993 -11.151 -0.749 1.00 95.94 85 THR A CA 1
ATOM 655 C C . THR A 1 85 ? -1.486 -10.125 -1.746 1.00 95.94 85 THR A C 1
ATOM 657 O O . THR A 1 85 ? -2.169 -9.138 -2.026 1.00 95.94 85 THR A O 1
ATOM 660 N N . GLN A 1 86 ? -0.287 -10.350 -2.265 1.00 95.31 86 GLN A N 1
ATOM 661 C CA . GLN A 1 86 ? 0.331 -9.536 -3.295 1.00 95.31 86 GLN A CA 1
ATOM 662 C C . GLN A 1 86 ? 1.009 -10.436 -4.321 1.00 95.31 86 GLN A C 1
ATOM 664 O O . GLN A 1 86 ? 1.839 -11.270 -3.968 1.00 95.31 86 GLN A O 1
ATOM 669 N N . GLU A 1 87 ? 0.725 -10.190 -5.591 1.00 95.56 87 GLU A N 1
ATOM 670 C CA . GLU A 1 87 ? 1.463 -10.751 -6.718 1.00 95.56 87 GLU A CA 1
ATOM 671 C C . GLU A 1 87 ? 2.254 -9.640 -7.399 1.00 95.56 87 GLU A C 1
ATOM 673 O O . GLU A 1 87 ? 1.676 -8.617 -7.763 1.00 95.56 87 GLU A O 1
ATOM 678 N N . LEU A 1 88 ? 3.560 -9.833 -7.567 1.00 93.94 88 LEU A N 1
ATOM 679 C CA . LEU A 1 88 ? 4.409 -9.003 -8.418 1.00 93.94 88 LEU A CA 1
ATOM 680 C C . LEU A 1 88 ? 4.596 -9.702 -9.769 1.00 93.94 88 LEU A C 1
ATOM 682 O O . LEU A 1 88 ? 5.120 -10.814 -9.824 1.00 93.94 88 LEU A O 1
ATOM 686 N N . HIS A 1 89 ? 4.195 -9.017 -10.832 1.00 94.88 89 HIS A N 1
ATOM 687 C CA . HIS A 1 89 ? 4.363 -9.406 -12.226 1.00 94.88 89 HIS A CA 1
ATOM 688 C C . HIS A 1 89 ? 5.410 -8.489 -12.860 1.00 94.88 89 HIS A C 1
ATOM 690 O O . HIS A 1 89 ? 5.228 -7.267 -12.890 1.00 94.88 89 HIS A O 1
ATOM 696 N N . LEU A 1 90 ? 6.503 -9.084 -13.340 1.00 93.06 90 LEU A N 1
ATOM 697 C CA . LEU A 1 90 ? 7.581 -8.378 -14.027 1.00 93.06 90 LEU A CA 1
ATOM 698 C C . LEU A 1 90 ? 7.545 -8.683 -15.529 1.00 93.06 90 LEU A C 1
ATOM 700 O O . LEU A 1 90 ? 7.237 -9.818 -15.909 1.00 93.06 90 LEU A O 1
ATOM 704 N N . PRO A 1 91 ? 7.859 -7.706 -16.392 1.00 89.25 91 PRO A N 1
ATOM 705 C CA . PRO A 1 91 ? 7.969 -7.921 -17.828 1.00 89.25 91 PRO A CA 1
ATOM 706 C C . PRO A 1 91 ? 8.907 -9.088 -18.156 1.00 89.25 91 PRO A C 1
ATOM 708 O O . PRO A 1 91 ? 10.020 -9.182 -17.647 1.00 89.25 91 PRO A O 1
ATOM 711 N N . GLY A 1 92 ? 8.435 -10.017 -18.991 1.00 88.75 92 GLY A N 1
ATOM 712 C CA . GLY A 1 92 ? 9.205 -11.195 -19.402 1.00 88.75 92 GLY A CA 1
ATOM 713 C C . GLY A 1 92 ? 9.300 -12.328 -18.369 1.00 88.75 92 GLY A C 1
ATOM 714 O O . GLY A 1 92 ? 9.774 -13.406 -18.725 1.00 88.75 92 GLY A O 1
ATOM 715 N N . GLU A 1 93 ? 8.814 -12.150 -17.134 1.00 90.31 93 GLU A N 1
ATOM 716 C CA . GLU A 1 93 ? 8.772 -13.218 -16.128 1.00 90.31 93 GLU A CA 1
ATOM 717 C C . GLU A 1 93 ? 7.413 -13.946 -16.150 1.00 90.31 93 GLU A C 1
ATOM 719 O O . GLU A 1 93 ? 6.381 -13.336 -15.870 1.00 90.31 93 GLU A O 1
ATOM 724 N N . PRO A 1 94 ? 7.369 -15.260 -16.448 1.00 89.31 94 PRO A N 1
ATOM 725 C CA . PRO A 1 94 ? 6.105 -15.987 -16.587 1.00 89.31 94 PRO A CA 1
ATOM 726 C C . PRO A 1 94 ? 5.455 -16.367 -15.249 1.00 89.31 94 PRO A C 1
ATOM 728 O O . PRO A 1 94 ? 4.285 -16.746 -15.225 1.00 89.31 94 PRO A O 1
ATOM 731 N N . VAL A 1 95 ? 6.207 -16.324 -14.145 1.00 91.50 95 VAL A N 1
ATOM 732 C CA . VAL A 1 95 ? 5.736 -16.739 -12.818 1.00 91.50 95 VAL A CA 1
ATOM 733 C C . VAL A 1 95 ? 5.718 -15.522 -11.896 1.00 91.50 95 VAL A C 1
ATOM 735 O O . VAL A 1 95 ? 6.781 -14.953 -11.642 1.00 91.50 95 VAL A O 1
ATOM 738 N N . PRO A 1 96 ? 4.550 -15.126 -11.358 1.00 92.06 96 PRO A N 1
ATOM 739 C CA . PRO A 1 96 ? 4.482 -14.004 -10.439 1.00 92.06 96 PRO A CA 1
ATOM 740 C C . PRO A 1 96 ? 5.144 -14.332 -9.102 1.00 92.06 96 PRO A C 1
ATOM 742 O O . PRO A 1 96 ? 5.093 -15.459 -8.600 1.00 92.06 96 PRO A O 1
ATOM 745 N N . ARG A 1 97 ? 5.724 -13.308 -8.476 1.00 92.25 97 ARG A N 1
ATOM 746 C CA . ARG A 1 97 ? 6.329 -13.413 -7.145 1.00 92.25 97 ARG A CA 1
ATOM 747 C C . ARG A 1 97 ? 5.274 -13.089 -6.092 1.00 92.25 97 ARG A C 1
ATOM 749 O O . ARG A 1 97 ? 4.779 -11.961 -6.032 1.00 92.25 97 ARG A O 1
ATOM 756 N N . VAL A 1 98 ? 4.932 -14.073 -5.265 1.00 92.44 98 VAL A N 1
ATOM 757 C CA . VAL A 1 98 ? 3.841 -13.967 -4.286 1.00 92.44 98 VAL A CA 1
ATOM 758 C C . VAL A 1 98 ? 4.364 -13.547 -2.916 1.00 92.44 98 VAL A C 1
ATOM 760 O O . VAL A 1 98 ? 5.393 -14.027 -2.445 1.00 92.44 98 VAL A O 1
ATOM 763 N N . GLN A 1 99 ? 3.629 -12.651 -2.267 1.00 93.38 99 GLN A N 1
ATOM 764 C CA . GLN A 1 99 ? 3.863 -12.182 -0.907 1.00 93.38 99 GLN A CA 1
ATOM 765 C C . GLN A 1 99 ? 2.529 -12.099 -0.169 1.00 93.38 99 GLN A C 1
ATOM 767 O O . GLN A 1 99 ? 1.470 -11.977 -0.788 1.00 93.38 99 GLN A O 1
ATOM 772 N N . HIS A 1 100 ? 2.568 -12.142 1.157 1.00 95.31 100 HIS A N 1
ATOM 773 C CA . HIS A 1 100 ? 1.371 -11.925 1.961 1.00 95.31 100 HIS A CA 1
ATOM 774 C C . HIS A 1 100 ? 1.704 -11.332 3.325 1.00 95.31 100 HIS A C 1
ATOM 776 O O . HIS A 1 100 ? 2.852 -11.345 3.790 1.00 95.31 100 HIS A O 1
ATOM 782 N N . GLY A 1 101 ? 0.669 -10.817 3.971 1.00 96.38 101 GLY A N 1
ATOM 783 C CA . GLY A 1 101 ? 0.788 -10.227 5.286 1.00 96.38 101 GLY A CA 1
ATOM 784 C C . GLY A 1 101 ? -0.526 -9.663 5.785 1.00 96.38 101 GLY A C 1
ATOM 785 O O . GLY A 1 101 ? -1.601 -10.138 5.425 1.00 96.38 101 GLY A O 1
ATOM 786 N N . PHE A 1 102 ? -0.416 -8.625 6.604 1.00 97.50 102 PHE A N 1
ATOM 787 C CA . PHE A 1 102 ? -1.536 -7.946 7.234 1.00 97.50 102 PHE A CA 1
ATOM 788 C C . PHE A 1 102 ? -1.484 -6.448 6.962 1.00 97.50 102 PHE A C 1
ATOM 790 O O . PHE A 1 102 ? -0.412 -5.846 6.918 1.00 97.50 102 PHE A O 1
ATOM 797 N N . ALA A 1 103 ? -2.647 -5.847 6.769 1.00 97.12 103 ALA A N 1
ATOM 798 C CA . ALA A 1 103 ? -2.823 -4.440 6.482 1.00 97.12 103 ALA A CA 1
ATOM 799 C C . ALA A 1 103 ? -3.758 -3.810 7.514 1.00 97.12 103 ALA A C 1
ATOM 801 O O . ALA A 1 103 ? -4.748 -4.413 7.928 1.00 97.12 103 ALA A O 1
ATOM 802 N N . ALA A 1 104 ? -3.468 -2.571 7.892 1.00 97.06 104 ALA A N 1
ATOM 803 C CA . ALA A 1 104 ? -4.350 -1.765 8.723 1.00 97.06 104 ALA A CA 1
ATOM 804 C C . ALA A 1 104 ? -4.501 -0.363 8.119 1.00 97.06 104 ALA A C 1
ATOM 806 O O . ALA A 1 104 ? -3.498 0.231 7.708 1.00 97.06 104 ALA A O 1
ATOM 807 N N . PRO A 1 105 ? -5.724 0.192 8.065 1.00 96.19 105 PRO A N 1
ATOM 808 C CA . PRO A 1 105 ? -5.939 1.528 7.527 1.00 96.19 105 PRO A CA 1
ATOM 809 C C . PRO A 1 105 ? -5.242 2.582 8.392 1.00 96.19 105 PRO A C 1
ATOM 811 O O . PRO A 1 105 ? -5.111 2.424 9.608 1.00 96.19 105 PRO A O 1
ATOM 814 N N . VAL A 1 106 ? -4.808 3.667 7.758 1.00 97.00 106 VAL A N 1
ATOM 815 C CA . VAL A 1 106 ? -4.482 4.924 8.439 1.00 97.00 106 VAL A CA 1
ATOM 816 C C . VAL A 1 106 ? -5.786 5.699 8.615 1.00 97.00 106 VAL A C 1
ATOM 818 O O . VAL A 1 106 ? -6.545 5.847 7.658 1.00 97.00 106 VAL A O 1
ATOM 821 N N . ASP A 1 107 ? -6.051 6.190 9.823 1.00 92.50 107 ASP A N 1
ATOM 822 C CA . ASP A 1 107 ? -7.323 6.840 10.146 1.00 92.50 107 ASP A CA 1
ATOM 823 C C . ASP A 1 107 ? -7.359 8.285 9.613 1.00 92.50 107 ASP A C 1
ATOM 825 O O . ASP A 1 107 ? -6.484 9.095 9.916 1.00 92.50 107 ASP A O 1
ATOM 829 N N . GLY A 1 108 ? -8.378 8.610 8.808 1.00 86.56 108 GLY A N 1
ATOM 830 C CA . GLY A 1 108 ? -8.679 9.972 8.340 1.00 86.56 108 GLY A CA 1
ATOM 831 C C . GLY A 1 108 ? -7.548 10.751 7.638 1.00 86.56 108 GLY A C 1
ATOM 832 O O . GLY A 1 108 ? -7.389 11.940 7.942 1.00 86.56 108 GLY A O 1
ATOM 833 N N . PRO A 1 109 ? -6.763 10.166 6.706 1.00 87.50 109 PRO A N 1
ATOM 834 C CA . PRO A 1 109 ? -5.650 10.872 6.080 1.00 87.50 109 PRO A CA 1
ATOM 835 C C . PRO A 1 109 ? -6.161 11.998 5.169 1.00 87.50 109 PRO A C 1
ATOM 837 O O . PRO A 1 109 ? -6.705 11.748 4.093 1.00 87.50 109 PRO A O 1
ATOM 840 N N . ARG A 1 110 ? -5.960 13.256 5.587 1.00 86.31 110 ARG A N 1
ATOM 841 C CA . ARG A 1 110 ? -6.239 14.438 4.747 1.00 86.31 110 ARG A CA 1
ATOM 842 C C . ARG A 1 110 ? -5.119 14.694 3.742 1.00 86.31 110 ARG A C 1
ATOM 844 O O . ARG A 1 110 ? -5.383 15.015 2.590 1.00 86.31 110 ARG A O 1
ATOM 851 N N . SER A 1 111 ? -3.876 14.528 4.183 1.00 91.75 111 SER A N 1
ATOM 852 C CA . SER A 1 111 ? -2.670 14.597 3.365 1.00 91.75 111 SER A CA 1
ATOM 853 C C . SER A 1 111 ? -1.577 13.735 3.998 1.00 91.75 111 SER A C 1
ATOM 855 O O . SER A 1 111 ? -1.503 13.608 5.218 1.00 91.75 111 SER A O 1
ATOM 857 N N . ILE A 1 112 ? -0.734 13.128 3.162 1.00 95.62 112 ILE A N 1
ATOM 858 C CA . ILE A 1 112 ? 0.535 12.511 3.572 1.00 95.62 112 ILE A CA 1
ATOM 859 C C . ILE A 1 112 ? 1.586 13.011 2.594 1.00 95.62 112 ILE A C 1
ATOM 861 O O . ILE A 1 112 ? 1.491 12.735 1.390 1.00 95.62 112 ILE A O 1
ATOM 865 N N . ASP A 1 113 ? 2.557 13.752 3.116 1.00 95.31 113 ASP A N 1
ATOM 866 C CA . ASP A 1 113 ? 3.723 14.204 2.370 1.00 95.31 113 ASP A CA 1
ATOM 867 C C . ASP A 1 113 ? 4.764 13.083 2.324 1.00 95.31 113 ASP A C 1
ATOM 869 O O . ASP A 1 113 ? 5.497 12.840 3.282 1.00 95.31 113 ASP A O 1
ATOM 873 N N . THR A 1 114 ? 4.803 12.386 1.189 1.00 94.62 114 THR A N 1
ATOM 874 C CA . THR A 1 114 ? 5.707 11.254 0.967 1.00 94.62 114 THR A CA 1
ATOM 875 C C . THR A 1 114 ? 7.167 11.667 0.829 1.00 94.62 114 THR A C 1
ATOM 877 O O . THR A 1 114 ? 8.036 10.825 0.997 1.00 94.62 114 THR A O 1
ATOM 880 N N . THR A 1 115 ? 7.459 12.956 0.630 1.00 94.44 115 THR A N 1
ATOM 881 C CA . THR A 1 115 ? 8.841 13.454 0.523 1.00 94.44 115 THR A CA 1
ATOM 882 C C . THR A 1 115 ? 9.566 13.513 1.868 1.00 94.44 115 THR A C 1
ATOM 884 O O . THR A 1 115 ? 10.790 13.595 1.915 1.00 94.44 115 THR A O 1
ATOM 887 N N . ARG A 1 116 ? 8.828 13.400 2.979 1.00 95.12 116 ARG A N 1
ATOM 888 C CA . ARG A 1 116 ? 9.393 13.342 4.338 1.00 95.12 116 ARG A CA 1
ATOM 889 C C . ARG A 1 116 ? 10.094 12.016 4.637 1.00 95.12 116 ARG A C 1
ATOM 891 O O . ARG A 1 116 ? 10.784 11.901 5.649 1.00 95.12 116 ARG A O 1
ATOM 898 N N . GLY A 1 117 ? 9.936 11.036 3.751 1.00 93.88 117 GLY A N 1
ATOM 899 C CA . GLY A 1 117 ? 10.637 9.766 3.794 1.00 93.88 117 GLY A CA 1
ATOM 900 C C . GLY A 1 117 ? 10.116 8.798 4.853 1.00 93.88 117 GLY A C 1
ATOM 901 O O . GLY A 1 117 ? 9.337 9.130 5.755 1.00 93.88 117 GLY A O 1
ATOM 902 N N . TRP A 1 118 ? 10.586 7.559 4.727 1.00 96.00 118 TRP A N 1
ATOM 903 C CA . TRP A 1 118 ? 10.116 6.413 5.498 1.00 96.00 118 TRP A CA 1
ATOM 904 C C . TRP A 1 118 ? 10.145 6.623 7.017 1.00 96.00 118 TRP A C 1
ATOM 906 O O . TRP A 1 118 ? 9.124 6.440 7.672 1.00 96.00 118 TRP A O 1
ATOM 916 N N . SER A 1 119 ? 11.284 7.007 7.600 1.00 95.94 119 SER A N 1
ATOM 917 C CA . SER A 1 119 ? 11.450 7.034 9.065 1.00 95.94 119 SER A CA 1
ATOM 918 C C . SER A 1 119 ? 10.457 7.967 9.763 1.00 95.94 119 SER A C 1
ATOM 920 O O . SER A 1 119 ? 9.928 7.642 10.832 1.00 95.94 119 SER A O 1
ATOM 922 N N . ILE A 1 120 ? 10.176 9.115 9.141 1.00 97.00 120 ILE A N 1
ATOM 923 C CA . ILE A 1 120 ? 9.201 10.083 9.642 1.00 97.00 120 ILE A CA 1
ATOM 924 C C . ILE A 1 120 ? 7.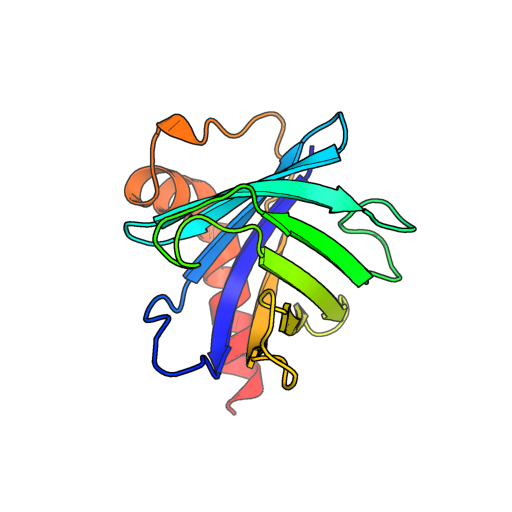794 9.508 9.501 1.00 97.00 120 ILE A C 1
ATOM 926 O O . ILE A 1 120 ? 7.079 9.397 10.494 1.00 97.00 120 ILE A O 1
ATOM 930 N N . LEU A 1 121 ? 7.417 9.074 8.297 1.00 97.50 121 LEU A N 1
ATOM 931 C CA . LEU A 1 121 ? 6.064 8.587 8.028 1.00 97.50 121 LEU A CA 1
ATOM 932 C C . LEU A 1 121 ? 5.716 7.314 8.794 1.00 97.50 121 LEU A C 1
ATOM 934 O O . LEU A 1 121 ? 4.583 7.146 9.241 1.00 97.50 121 LEU A O 1
ATOM 938 N N . ARG A 1 122 ? 6.695 6.440 9.024 1.00 97.50 122 ARG A N 1
ATOM 939 C CA . ARG A 1 122 ? 6.533 5.300 9.919 1.00 97.50 122 ARG A CA 1
ATOM 940 C C . ARG A 1 122 ? 6.136 5.790 11.314 1.00 97.50 122 ARG A C 1
ATOM 942 O O . ARG A 1 122 ? 5.169 5.294 11.885 1.00 97.50 122 ARG A O 1
ATOM 949 N N . THR A 1 123 ? 6.871 6.752 11.866 1.00 97.75 123 THR A N 1
ATOM 950 C CA . THR A 1 123 ? 6.622 7.277 13.218 1.00 97.75 123 THR A CA 1
ATOM 951 C C . THR A 1 123 ? 5.256 7.957 13.315 1.00 97.75 123 THR A C 1
ATOM 953 O O . THR A 1 123 ? 4.501 7.690 14.246 1.00 97.75 123 THR A O 1
ATOM 956 N N . GLU A 1 124 ? 4.892 8.777 12.330 1.00 97.25 124 GLU A N 1
ATOM 957 C CA . GLU A 1 124 ? 3.608 9.491 12.304 1.00 97.25 124 GLU A CA 1
ATOM 958 C C . GLU A 1 124 ? 2.402 8.559 12.181 1.00 97.25 124 GLU A C 1
ATOM 960 O O . GLU A 1 124 ? 1.327 8.849 12.704 1.00 97.25 124 GLU A O 1
ATOM 965 N N . HIS A 1 125 ? 2.583 7.413 11.528 1.00 97.81 125 HIS A N 1
ATOM 966 C CA . HIS A 1 125 ? 1.537 6.414 11.338 1.00 97.81 125 HIS A CA 1
ATOM 967 C C . HIS A 1 125 ? 1.738 5.169 12.212 1.00 97.81 125 HIS A C 1
ATOM 969 O O . HIS A 1 125 ? 1.185 4.109 11.907 1.00 97.81 125 HIS A O 1
ATOM 975 N N . ALA A 1 126 ? 2.485 5.287 13.319 1.00 98.00 126 ALA A N 1
ATOM 976 C CA . ALA A 1 126 ? 2.828 4.171 14.203 1.00 98.00 126 ALA A CA 1
ATOM 977 C C . ALA A 1 126 ? 1.599 3.368 14.660 1.00 98.00 126 ALA A C 1
ATOM 979 O O . ALA A 1 126 ? 1.636 2.143 14.637 1.00 98.00 126 ALA A O 1
ATOM 980 N N . ALA A 1 127 ? 0.478 4.035 14.956 1.00 98.25 127 ALA A N 1
ATOM 981 C CA . ALA A 1 127 ? -0.760 3.364 15.353 1.00 98.25 127 ALA A CA 1
ATOM 982 C C . ALA A 1 127 ? -1.278 2.372 14.291 1.00 98.25 127 ALA A C 1
ATOM 984 O O . ALA A 1 127 ? -1.713 1.272 14.630 1.00 98.25 127 ALA A O 1
ATOM 985 N N . ALA A 1 128 ? -1.203 2.721 13.002 1.00 98.19 128 ALA A N 1
ATOM 986 C CA . ALA A 1 128 ? -1.593 1.811 11.927 1.00 98.19 128 ALA A CA 1
ATOM 987 C C . ALA A 1 128 ? -0.608 0.636 11.808 1.00 98.19 128 ALA A C 1
ATOM 989 O O . ALA A 1 128 ? -1.031 -0.511 11.667 1.00 98.19 128 ALA A O 1
ATOM 990 N N . PHE A 1 129 ? 0.697 0.893 11.936 1.00 98.38 129 PHE A N 1
ATOM 991 C CA . PHE A 1 129 ? 1.715 -0.163 11.935 1.00 98.38 129 PHE A CA 1
ATOM 992 C C . PHE A 1 129 ? 1.574 -1.126 13.117 1.00 98.38 129 PHE A C 1
ATOM 994 O O . PHE A 1 129 ? 1.673 -2.338 12.932 1.00 98.38 129 PHE A O 1
ATOM 1001 N N . ASP A 1 130 ? 1.295 -0.618 14.315 1.00 98.31 130 ASP A N 1
ATOM 1002 C CA . ASP A 1 130 ? 1.094 -1.442 15.505 1.00 98.31 130 ASP A CA 1
ATOM 1003 C C . ASP A 1 130 ? -0.167 -2.304 15.381 1.00 98.31 130 ASP A C 1
ATOM 1005 O O . ASP A 1 130 ? -0.140 -3.476 15.758 1.00 98.31 130 ASP A O 1
ATOM 1009 N N . ARG A 1 131 ? -1.238 -1.791 14.756 1.00 98.12 131 ARG A N 1
ATOM 1010 C CA . ARG A 1 131 ? -2.415 -2.603 14.401 1.00 98.12 131 ARG A CA 1
ATOM 1011 C C . ARG A 1 131 ? -2.067 -3.719 13.415 1.00 98.12 131 ARG A C 1
ATOM 1013 O O . ARG A 1 131 ? -2.397 -4.873 13.678 1.00 98.12 131 ARG A O 1
ATOM 1020 N N . ALA A 1 132 ? -1.365 -3.410 12.322 1.00 97.62 132 ALA A N 1
ATOM 1021 C CA . ALA A 1 132 ? -0.940 -4.419 11.346 1.00 97.62 132 ALA A CA 1
ATOM 1022 C C . ALA A 1 132 ? -0.038 -5.494 11.987 1.00 97.62 132 ALA A C 1
ATOM 1024 O O . ALA A 1 132 ? -0.177 -6.685 11.707 1.00 97.62 132 ALA A O 1
ATOM 1025 N N . ARG A 1 133 ? 0.848 -5.093 12.909 1.00 97.44 133 ARG A N 1
ATOM 1026 C CA . ARG A 1 133 ? 1.684 -6.010 13.697 1.00 97.44 133 ARG A CA 1
ATOM 1027 C C . ARG A 1 133 ? 0.861 -6.868 14.658 1.00 97.44 133 ARG A C 1
ATOM 1029 O O . ARG A 1 133 ? 1.134 -8.059 14.776 1.00 97.44 133 ARG A O 1
ATOM 1036 N N . GLY A 1 134 ? -0.128 -6.283 15.331 1.00 97.44 134 GLY A N 1
ATOM 1037 C CA . GLY A 1 134 ? -1.037 -6.996 16.229 1.00 97.44 134 GLY A CA 1
ATOM 1038 C C . GLY A 1 134 ? -1.818 -8.094 15.508 1.00 97.44 134 GLY A C 1
ATOM 1039 O O . GLY A 1 134 ? -1.869 -9.220 15.997 1.00 97.44 134 GLY A O 1
ATOM 1040 N N . LEU A 1 135 ? -2.334 -7.797 14.311 1.00 96.94 135 LEU A N 1
ATOM 1041 C CA . LEU A 1 135 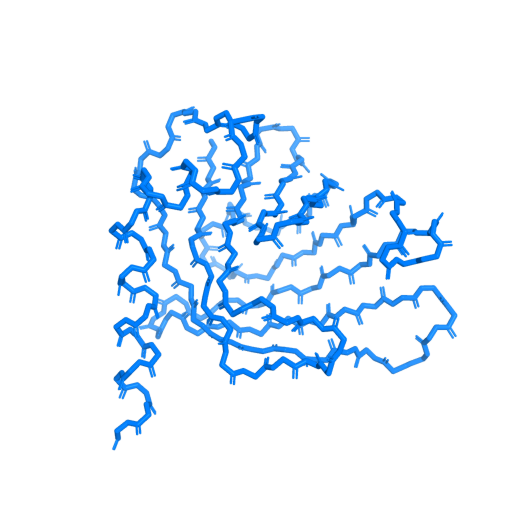? -3.007 -8.773 13.445 1.00 96.94 135 LEU A CA 1
ATOM 1042 C C . LEU A 1 135 ? -2.074 -9.933 13.065 1.00 96.94 135 LEU A C 1
ATOM 1044 O O . LEU A 1 135 ? -2.429 -11.097 13.248 1.00 96.94 135 LEU A O 1
ATOM 1048 N N . ALA A 1 136 ? -0.848 -9.621 12.634 1.00 93.50 136 ALA A N 1
ATOM 1049 C CA . ALA A 1 136 ? 0.155 -10.635 12.313 1.00 93.50 136 ALA A CA 1
ATOM 1050 C C . ALA A 1 136 ? 0.515 -11.519 13.522 1.00 93.50 136 ALA A C 1
ATOM 1052 O O . ALA A 1 136 ? 0.668 -12.730 13.386 1.00 93.50 136 ALA A O 1
ATOM 1053 N N . GLY A 1 137 ? 0.633 -10.925 14.713 1.00 92.12 137 GLY A N 1
ATOM 1054 C CA . GLY A 1 137 ? 0.936 -11.647 15.948 1.00 92.12 137 GLY A CA 1
ATOM 1055 C C . GLY A 1 137 ? -0.220 -12.500 16.474 1.00 92.12 137 GLY A C 1
ATOM 1056 O O . GLY A 1 137 ? 0.035 -13.499 17.142 1.00 92.12 137 GLY A O 1
ATOM 1057 N N . ALA A 1 138 ? -1.470 -12.128 16.188 1.00 90.75 138 ALA A N 1
ATOM 1058 C CA . ALA A 1 138 ? -2.649 -12.912 16.548 1.00 90.75 138 ALA A CA 1
ATOM 1059 C C . ALA A 1 138 ? -2.816 -14.144 15.648 1.00 90.75 138 ALA A C 1
ATOM 1061 O O . ALA A 1 138 ? -3.171 -15.203 16.145 1.00 90.75 138 ALA A O 1
ATOM 1062 N N . ALA A 1 139 ? -2.506 -14.024 14.353 1.00 85.38 139 ALA A N 1
ATOM 1063 C CA . ALA A 1 139 ? -2.595 -15.130 13.397 1.00 85.38 139 ALA A CA 1
ATOM 1064 C C . ALA A 1 139 ? -1.498 -16.200 13.563 1.00 85.38 139 ALA A C 1
ATOM 1066 O O . ALA A 1 139 ? -1.626 -17.297 13.029 1.00 85.38 139 ALA A O 1
ATOM 1067 N N . ALA A 1 140 ? -0.409 -15.876 14.267 1.00 77.69 140 ALA A N 1
ATOM 1068 C CA . ALA A 1 140 ? 0.706 -16.788 14.528 1.00 77.69 140 ALA A CA 1
ATOM 1069 C C . ALA A 1 140 ? 0.548 -17.618 15.821 1.00 77.69 140 ALA A C 1
ATOM 1071 O O . ALA A 1 140 ? 1.456 -18.379 16.159 1.00 77.69 140 ALA A O 1
ATOM 1072 N N . ARG A 1 141 ? -0.548 -17.427 16.565 1.00 66.12 141 ARG A N 1
ATOM 1073 C CA . ARG A 1 141 ? -0.885 -18.162 17.795 1.00 66.12 141 ARG A CA 1
ATOM 1074 C C . ARG A 1 141 ? -1.917 -19.238 17.502 1.00 66.12 141 ARG A C 1
ATOM 1076 O O . ARG A 1 141 ? -1.832 -20.285 18.175 1.00 66.12 141 ARG A O 1
#

Sequence (141 aa):
MYAQALRYTAMFHAKPFAEALLVYREGGTYTILSPGEDHHGCYVSATLPLDPPRRVQFTSLPSTDWSDDVATHVLGFAPDTGGFTQELHLPGEPVPRVQHGFAAPVDGPRSIDTTRGWSILRTEHAAAFDRARGLAGAAAR